Protein AF-A0A0H5RGF1-F1 (afdb_monomer)

Radius of gyration: 16.94 Å; Cα contacts (8 Å, |Δi|>4): 55; chains: 1; bounding box: 52×36×34 Å

pLDDT: mean 74.29, std 25.39, range [25.16, 97.62]

Mean predicted aligned error: 14.55 Å

Nearest PDB structures (foldseek):
  1t6n-assembly1_B  TM=9.335E-01  e=1.570E-07  Homo sapiens
  5gju-assembly1_A  TM=9.341E-01  e=2.847E-04  Escherichia coli K-12
  4ct5-assembly2_B  TM=8.869E-01  e=5.531E-04  Homo sapiens
  8fkw-assembly1_NI  TM=7.690E-01  e=2.547E-03  Homo sapiens
  8fkx-assembly1_NI  TM=7.832E-01  e=3.109E-03  Homo sapiens

Organism: NCBI:txid70186

InterPro domains:
  IPR011545 DEAD/DEAH-box helicase domain [PF00270] (66-101)
  IPR014014 RNA helicase, DEAD-box type, Q motif [PS51195] (41-69)
  IPR027417 P-loop containing nucleoside triphosphate hydrolase [G3DSA:3.40.50.300] (3-101)
  IPR027417 P-loop containing nucleoside triphosphate hydrolase [SSF52540] (33-101)

Secondary structure (DSSP, 8-state):
-PPPGGGS--------------------PPP--S---S----GGGGT--HHHHHHHHHTT--S--HHHHHHHHHHHTT--------TTS-HHHHHHHHHH-

Sequence (101 aa):
KNLNDEDLVEYEEEEVGETVKGAGAAAKELKKGSYSGIHASGFRDFLLKPELLRAVRDCGFEHPSEVQHECIPQAILGMDIVCQAKSGMGKTAVFVLAVLQ

Solvent-accessible surface area (backbone atoms only — not comparable to full-atom values): 7118 Å² total; per-residue (Å²): 132,85,82,64,78,83,78,61,79,83,77,79,84,77,84,84,77,90,84,88,86,82,88,80,94,74,94,71,95,70,83,81,71,90,80,85,77,90,73,98,61,46,68,77,73,61,72,57,51,71,70,54,58,48,49,41,49,77,73,67,57,80,65,62,41,74,61,32,61,65,44,37,62,46,34,61,70,72,47,93,80,87,89,80,74,66,88,90,56,48,66,67,55,37,55,52,49,37,75,74,97

Foldseek 3Di:
DDDDPVPDDDDDPDDDDDDDDDDDDDDDDDDDPPPPDDDPDAPVNLVADPVVVVVCVVVPPTGQAPLLVVQQNCLLVVHDDDRDDDPPNCVVVSVVSSVVD

Structure (mmCIF, N/CA/C/O backbone):
data_AF-A0A0H5RGF1-F1
#
_entry.id   AF-A0A0H5RGF1-F1
#
loop_
_atom_site.group_PDB
_atom_site.id
_atom_site.type_symbol
_atom_site.label_atom_id
_atom_site.label_alt_id
_atom_site.label_comp_id
_atom_site.label_asym_id
_atom_site.label_entity_id
_atom_site.label_seq_id
_atom_site.pdbx_PDB_ins_code
_atom_site.Cartn_x
_atom_site.Cartn_y
_atom_site.Cartn_z
_atom_site.occupancy
_atom_site.B_iso_or_equiv
_atom_site.auth_seq_id
_atom_site.auth_comp_id
_atom_site.auth_asym_id
_atom_site.auth_atom_id
_atom_site.pdbx_PDB_model_num
ATOM 1 N N . LYS A 1 1 ? 41.021 6.777 3.588 1.00 45.47 1 LYS A N 1
ATOM 2 C CA . LYS A 1 1 ? 40.441 5.434 3.356 1.00 45.47 1 LYS A CA 1
ATOM 3 C C . LYS A 1 1 ? 39.697 5.533 2.042 1.00 45.47 1 LYS A C 1
ATOM 5 O O . LYS A 1 1 ? 38.653 6.168 2.018 1.00 45.47 1 LYS A O 1
ATOM 10 N N . ASN A 1 2 ? 40.331 5.066 0.971 1.00 38.91 2 ASN A N 1
ATOM 11 C CA . ASN A 1 2 ? 39.742 5.052 -0.362 1.00 38.91 2 ASN A CA 1
ATOM 12 C C . ASN A 1 2 ? 38.557 4.089 -0.318 1.00 38.91 2 ASN A C 1
ATOM 14 O O . ASN A 1 2 ? 38.725 2.964 0.150 1.00 38.91 2 ASN A O 1
ATOM 18 N N . LEU A 1 3 ? 37.372 4.564 -0.693 1.00 46.88 3 LEU A N 1
ATOM 19 C CA . LEU A 1 3 ? 36.257 3.675 -0.981 1.00 46.88 3 LEU A CA 1
ATOM 20 C C . LEU A 1 3 ? 36.581 3.019 -2.323 1.00 46.88 3 LEU A C 1
ATOM 22 O O . LEU A 1 3 ? 36.837 3.729 -3.293 1.00 46.88 3 LEU A O 1
ATOM 26 N N . ASN A 1 4 ? 36.690 1.695 -2.328 1.00 46.12 4 ASN A N 1
ATOM 27 C CA . ASN A 1 4 ? 36.940 0.929 -3.538 1.00 46.12 4 ASN A CA 1
ATOM 28 C C . ASN A 1 4 ? 35.639 0.870 -4.345 1.00 46.12 4 ASN A C 1
ATOM 30 O O . ASN A 1 4 ? 34.580 0.603 -3.782 1.00 46.12 4 ASN A O 1
ATOM 34 N N . ASP A 1 5 ? 35.736 1.059 -5.659 1.00 57.59 5 ASP A N 1
ATOM 35 C CA . ASP A 1 5 ? 34.621 0.896 -6.602 1.00 57.59 5 ASP A CA 1
ATOM 36 C C . ASP A 1 5 ? 34.073 -0.552 -6.654 1.00 57.59 5 ASP A C 1
ATOM 38 O O . ASP A 1 5 ? 33.066 -0.804 -7.302 1.00 57.59 5 ASP A O 1
ATOM 42 N N . GLU A 1 6 ? 34.689 -1.502 -5.937 1.00 54.06 6 GLU A N 1
ATOM 43 C CA . GLU A 1 6 ? 34.255 -2.907 -5.842 1.00 54.06 6 GLU A CA 1
ATOM 44 C C . GLU A 1 6 ? 33.007 -3.134 -4.964 1.00 54.06 6 GLU A C 1
ATOM 46 O O . GLU A 1 6 ? 32.421 -4.212 -5.022 1.00 54.06 6 GLU A O 1
ATOM 51 N N . ASP A 1 7 ? 32.560 -2.139 -4.186 1.00 50.59 7 ASP A N 1
ATOM 52 C CA . ASP A 1 7 ? 31.288 -2.214 -3.439 1.00 50.59 7 ASP A CA 1
ATOM 53 C C . ASP A 1 7 ? 30.079 -1.728 -4.270 1.00 50.59 7 ASP A C 1
ATOM 55 O O . ASP A 1 7 ? 28.941 -1.682 -3.782 1.00 50.59 7 ASP A O 1
ATOM 59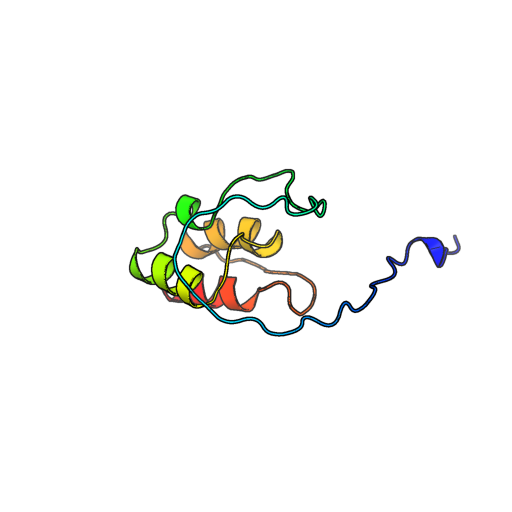 N N . LEU A 1 8 ? 30.297 -1.336 -5.531 1.00 54.62 8 LEU A N 1
ATOM 60 C CA . LEU A 1 8 ? 29.221 -0.969 -6.445 1.00 54.62 8 LEU A CA 1
ATOM 61 C C . LEU A 1 8 ? 28.569 -2.238 -6.992 1.00 54.62 8 LEU A C 1
ATOM 63 O O . LEU A 1 8 ? 29.120 -2.939 -7.832 1.00 54.62 8 LEU A O 1
ATOM 67 N N . VAL A 1 9 ? 27.357 -2.517 -6.517 1.00 56.50 9 VAL A N 1
ATOM 68 C CA . VAL A 1 9 ? 26.504 -3.564 -7.082 1.00 56.50 9 VAL A CA 1
ATOM 69 C C . VAL A 1 9 ? 26.209 -3.205 -8.543 1.00 56.50 9 VAL A C 1
ATOM 71 O O . VAL A 1 9 ? 25.466 -2.254 -8.797 1.00 56.50 9 VAL A O 1
ATOM 74 N N . GLU A 1 10 ? 26.805 -3.931 -9.490 1.00 43.91 10 GLU A N 1
ATOM 75 C CA . GLU A 1 10 ? 26.492 -3.826 -10.917 1.00 43.91 10 GLU A CA 1
ATOM 76 C C . GLU A 1 10 ? 25.036 -4.261 -11.130 1.00 43.91 10 GLU A C 1
ATOM 78 O O . GLU A 1 10 ? 24.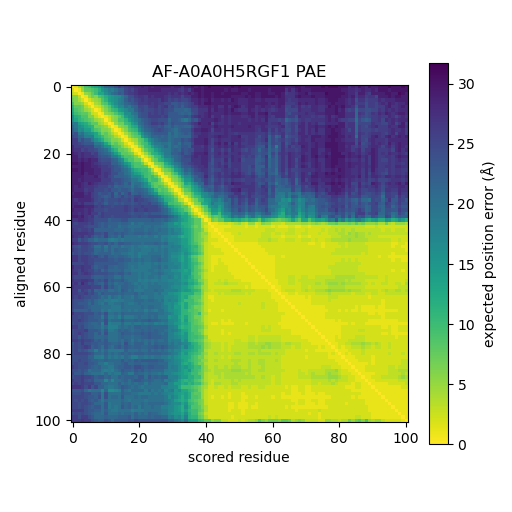674 -5.426 -10.974 1.00 43.91 10 GLU A O 1
ATOM 83 N N . TYR A 1 11 ? 24.169 -3.290 -11.415 1.00 49.25 11 TYR A N 1
ATOM 84 C CA . TYR A 1 11 ? 22.794 -3.545 -11.821 1.00 49.25 11 TYR A CA 1
ATOM 85 C C . TYR A 1 11 ? 22.801 -3.854 -13.321 1.00 49.25 11 TYR A C 1
ATOM 87 O O . TYR A 1 11 ? 22.877 -2.935 -14.133 1.00 49.25 11 TYR A O 1
ATOM 95 N N . GLU A 1 12 ? 22.730 -5.132 -13.692 1.00 54.81 12 GLU A N 1
ATOM 96 C CA . GLU A 1 12 ? 22.367 -5.515 -15.058 1.00 54.81 12 GLU A CA 1
ATOM 97 C C . GLU A 1 12 ? 20.888 -5.152 -15.286 1.00 54.81 12 GLU A C 1
ATOM 99 O O . GLU A 1 12 ? 19.995 -5.622 -14.576 1.00 54.81 12 GLU A O 1
ATOM 104 N N . GLU A 1 13 ? 20.622 -4.257 -16.241 1.00 52.56 13 GLU A N 1
ATOM 105 C CA . GLU A 1 13 ? 19.266 -3.949 -16.703 1.00 52.56 13 GLU A CA 1
ATOM 106 C C . GLU A 1 13 ? 18.725 -5.155 -17.487 1.00 52.56 13 GLU A C 1
ATOM 108 O O . GLU A 1 13 ? 18.987 -5.300 -18.679 1.00 52.56 13 GLU A O 1
ATOM 113 N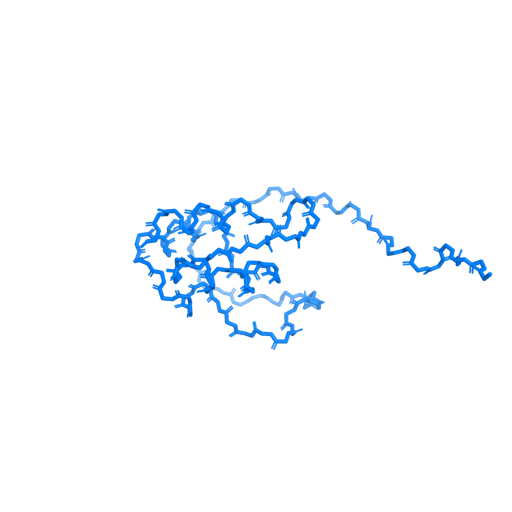 N . GLU A 1 14 ? 17.974 -6.047 -16.835 1.00 46.50 14 GLU A N 1
ATOM 114 C CA . GLU A 1 14 ? 17.218 -7.068 -17.567 1.00 46.50 14 GLU A CA 1
ATOM 115 C C . GLU A 1 14 ? 15.957 -6.442 -18.193 1.00 46.50 14 GLU A C 1
ATOM 117 O O . GLU A 1 14 ? 15.056 -5.970 -17.493 1.00 46.50 14 GLU A O 1
ATOM 122 N N . GLU A 1 15 ? 15.887 -6.439 -19.531 1.00 45.31 15 GLU A N 1
ATOM 123 C CA . GLU A 1 15 ? 14.685 -6.068 -20.286 1.00 45.31 15 GLU A CA 1
ATOM 124 C C . GLU A 1 15 ? 13.523 -7.021 -19.951 1.00 45.31 15 GLU A C 1
ATOM 126 O O . GLU A 1 15 ? 13.534 -8.204 -20.301 1.00 45.31 15 GLU A O 1
ATOM 131 N N . VAL A 1 16 ? 12.475 -6.502 -19.307 1.00 40.59 16 VAL A N 1
ATOM 132 C CA . VAL A 1 16 ? 11.262 -7.277 -19.012 1.00 40.59 16 VAL A CA 1
ATOM 133 C C . VAL A 1 16 ? 10.335 -7.266 -20.230 1.00 40.59 16 VAL A C 1
ATOM 135 O O . VAL A 1 16 ? 9.599 -6.308 -20.467 1.00 40.59 16 VAL A O 1
ATOM 138 N N . GLY A 1 17 ? 10.369 -8.353 -21.003 1.00 35.03 17 GLY A N 1
ATOM 139 C CA . GLY A 1 17 ? 9.436 -8.624 -22.099 1.00 35.03 17 GLY A CA 1
ATOM 140 C C . GLY A 1 17 ? 8.031 -9.026 -21.620 1.00 35.03 17 GLY A C 1
ATOM 141 O O . GLY A 1 17 ? 7.871 -9.783 -20.663 1.00 35.03 17 GLY A O 1
ATOM 142 N N . GLU A 1 18 ? 7.006 -8.526 -22.317 1.00 42.47 18 GLU A N 1
ATOM 143 C CA . GLU A 1 18 ? 5.578 -8.795 -22.091 1.00 42.47 18 GLU A CA 1
ATOM 144 C C . GLU A 1 18 ? 5.216 -10.289 -22.142 1.00 42.47 18 GLU A C 1
ATOM 146 O O . GLU A 1 18 ? 5.573 -10.978 -23.094 1.00 42.47 18 GLU A O 1
ATOM 151 N N . THR A 1 19 ? 4.351 -10.765 -21.233 1.00 30.02 19 THR A N 1
ATOM 152 C CA . THR A 1 19 ? 3.404 -11.850 -21.562 1.00 30.02 19 THR A CA 1
ATOM 153 C C . THR A 1 19 ? 2.079 -11.743 -20.799 1.00 30.02 19 THR A C 1
ATOM 155 O O . THR A 1 19 ? 2.020 -11.547 -19.590 1.00 30.02 19 THR A O 1
ATOM 158 N N . VAL A 1 20 ? 0.992 -11.913 -21.555 1.00 39.81 20 VAL A N 1
ATOM 159 C CA . VAL A 1 20 ? -0.412 -11.958 -21.126 1.00 39.81 20 VAL A CA 1
ATOM 160 C C . VAL A 1 20 ? -0.877 -13.421 -21.103 1.00 39.81 20 VAL A C 1
ATOM 162 O O . VAL A 1 20 ? -0.627 -14.117 -22.089 1.00 39.81 20 VAL A O 1
ATOM 165 N N . LYS A 1 21 ? -1.608 -13.862 -20.060 1.00 34.00 21 LYS A N 1
ATOM 166 C CA . LYS A 1 21 ? -2.828 -14.728 -20.089 1.00 34.00 21 LYS A CA 1
ATOM 167 C C . LYS A 1 21 ? -3.080 -15.450 -18.755 1.00 34.00 21 LYS A C 1
ATOM 169 O O . LYS A 1 21 ? -2.167 -15.961 -18.121 1.00 34.00 21 LYS A O 1
ATOM 174 N N . GLY A 1 22 ? -4.356 -15.502 -18.364 1.00 29.83 22 GLY A N 1
ATOM 175 C CA . GLY A 1 22 ? -4.826 -16.110 -17.120 1.00 29.83 22 GLY A CA 1
ATOM 176 C C . GLY A 1 22 ? -5.110 -17.619 -17.152 1.00 29.83 22 GLY A C 1
ATOM 177 O O . GLY A 1 22 ? -5.126 -18.248 -18.203 1.00 29.83 22 GLY A O 1
ATOM 178 N N . ALA A 1 23 ? -5.405 -18.103 -15.937 1.00 35.66 23 ALA A N 1
ATOM 179 C CA . ALA A 1 23 ? -6.071 -19.341 -15.508 1.00 35.66 23 ALA A CA 1
ATOM 180 C C . ALA A 1 23 ? -5.530 -20.705 -15.998 1.00 35.66 23 ALA A C 1
ATOM 182 O O . ALA A 1 23 ? -5.705 -21.089 -17.148 1.00 35.66 23 ALA A O 1
ATOM 183 N N . GLY A 1 24 ? -5.044 -21.516 -15.045 1.00 25.16 24 GLY A N 1
ATOM 184 C CA . GLY A 1 24 ? -4.905 -22.972 -15.189 1.00 25.16 24 GLY A CA 1
ATOM 185 C C . GLY A 1 24 ? -3.598 -23.525 -14.621 1.00 25.16 24 GLY A C 1
ATOM 186 O O . GLY A 1 24 ? -2.521 -23.188 -15.093 1.00 25.16 24 GLY A O 1
ATOM 187 N N . ALA A 1 25 ? -3.699 -24.381 -13.603 1.00 39.72 25 ALA A N 1
ATOM 188 C CA . ALA A 1 25 ? -2.574 -25.014 -12.924 1.00 39.72 25 ALA A CA 1
ATOM 189 C C . ALA A 1 25 ? -1.748 -25.936 -13.843 1.00 39.72 25 ALA A C 1
ATOM 191 O O . ALA A 1 25 ? -2.298 -26.848 -14.453 1.00 39.72 25 ALA A O 1
ATOM 192 N N . ALA A 1 26 ? -0.426 -25.754 -13.849 1.00 27.23 26 ALA A N 1
ATOM 193 C CA . ALA A 1 26 ? 0.571 -26.790 -14.119 1.00 27.23 26 ALA A CA 1
ATOM 194 C C . ALA A 1 26 ? 1.937 -26.287 -13.630 1.00 27.23 26 ALA A C 1
ATOM 196 O O . ALA A 1 26 ? 2.397 -25.221 -14.033 1.00 27.23 26 ALA A O 1
ATOM 197 N N . ALA A 1 27 ? 2.554 -27.043 -12.723 1.00 41.03 27 ALA A N 1
ATOM 198 C CA . ALA A 1 27 ? 3.861 -26.746 -12.159 1.00 41.03 27 ALA A CA 1
ATOM 199 C C . ALA A 1 27 ? 4.928 -26.630 -13.259 1.00 41.03 27 ALA A C 1
ATOM 201 O O . ALA A 1 27 ? 5.053 -27.517 -14.105 1.00 41.03 27 ALA A O 1
ATOM 202 N N . LYS A 1 28 ? 5.726 -25.560 -13.217 1.00 30.59 28 LYS A N 1
ATOM 203 C CA . LYS A 1 28 ? 6.980 -25.466 -13.965 1.00 30.59 28 LYS A CA 1
ATOM 204 C C . LYS A 1 28 ? 8.022 -24.764 -13.101 1.00 30.59 28 LYS A C 1
ATOM 206 O O . LYS A 1 28 ? 7.753 -23.696 -12.559 1.00 30.59 28 LYS A O 1
ATOM 211 N N . GLU A 1 29 ? 9.165 -25.426 -12.935 1.00 42.66 29 GLU A N 1
ATOM 212 C CA . GLU A 1 29 ? 10.326 -24.957 -12.177 1.00 42.66 29 GLU A CA 1
ATOM 213 C C . GLU A 1 29 ? 10.723 -23.540 -12.593 1.00 42.66 29 GLU A C 1
ATOM 215 O O . GLU A 1 29 ? 11.143 -23.305 -13.727 1.00 42.66 29 GLU A O 1
ATOM 220 N N . LEU A 1 30 ? 10.619 -22.607 -11.649 1.00 41.09 30 LEU A N 1
ATOM 221 C CA . LEU A 1 30 ? 11.169 -21.268 -11.768 1.00 41.09 30 LEU A CA 1
ATOM 222 C C . LEU A 1 30 ? 12.471 -21.239 -10.964 1.00 41.09 30 LEU A C 1
ATOM 224 O O . LEU A 1 30 ? 12.473 -21.499 -9.758 1.00 41.09 30 LEU A O 1
ATOM 228 N N . LYS A 1 31 ? 13.592 -20.974 -11.646 1.00 37.84 31 LYS A N 1
ATOM 229 C CA . LYS A 1 31 ? 14.902 -20.761 -11.022 1.00 37.84 31 LYS A CA 1
ATOM 230 C C . LYS A 1 31 ? 14.747 -19.713 -9.921 1.00 37.84 31 LYS A C 1
ATOM 232 O O . LYS A 1 31 ? 14.392 -18.571 -10.189 1.00 37.84 31 LYS A O 1
ATOM 237 N N . LYS A 1 32 ? 14.997 -20.143 -8.684 1.00 43.81 32 LYS A N 1
ATOM 238 C CA . LYS A 1 32 ? 14.899 -19.354 -7.458 1.00 43.81 32 LYS A CA 1
ATOM 239 C C . LYS A 1 32 ? 15.918 -18.212 -7.491 1.00 43.81 32 LYS A C 1
ATOM 241 O O . LYS A 1 32 ? 17.041 -18.366 -7.018 1.00 43.81 32 LYS A O 1
ATOM 246 N N . GLY A 1 33 ? 15.513 -17.079 -8.060 1.00 44.69 33 GLY A N 1
ATOM 247 C CA . GLY A 1 33 ? 16.145 -15.790 -7.816 1.00 44.69 33 GLY A CA 1
ATOM 248 C C . GLY A 1 33 ? 16.085 -15.514 -6.317 1.00 44.69 33 GLY A C 1
ATOM 249 O O . GLY A 1 33 ? 15.015 -15.495 -5.707 1.00 44.69 33 GLY A O 1
ATOM 250 N N . SER A 1 34 ? 17.254 -15.415 -5.698 1.00 47.53 34 SER A N 1
ATOM 251 C CA . SER A 1 34 ? 17.419 -15.261 -4.259 1.00 47.53 34 SER A CA 1
ATOM 252 C C . SER A 1 34 ? 17.073 -13.835 -3.821 1.00 47.53 34 SER A C 1
ATOM 254 O O . SER A 1 34 ? 17.963 -13.027 -3.598 1.00 47.53 34 SER A O 1
ATOM 256 N N . TYR A 1 35 ? 15.780 -13.539 -3.678 1.00 50.56 35 TYR A N 1
ATOM 257 C CA . TYR A 1 35 ? 15.284 -12.378 -2.916 1.00 50.56 35 TYR A CA 1
ATOM 258 C C . TYR A 1 35 ? 14.109 -12.742 -1.985 1.00 50.56 35 TYR A C 1
ATOM 260 O O . TYR A 1 35 ? 13.414 -11.878 -1.463 1.00 50.56 35 TYR A O 1
ATOM 268 N N . SER A 1 36 ? 13.875 -14.042 -1.767 1.00 56.03 36 SER A N 1
ATOM 269 C CA . SER A 1 36 ? 12.716 -14.583 -1.041 1.00 56.03 36 SER A CA 1
ATOM 270 C C . SER A 1 36 ? 13.064 -15.180 0.333 1.00 56.03 36 SER A C 1
ATOM 272 O O . SER A 1 36 ? 12.459 -16.164 0.761 1.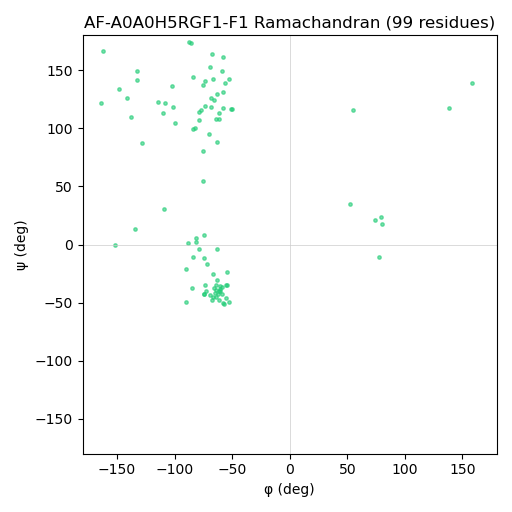00 56.03 36 SER A O 1
ATOM 274 N N . GLY A 1 37 ? 14.081 -14.661 1.011 1.00 45.56 37 GLY A N 1
ATOM 275 C CA . GLY A 1 37 ? 14.358 -14.987 2.410 1.00 45.56 37 GLY A CA 1
ATOM 276 C C . GLY A 1 37 ? 14.717 -13.679 3.084 1.00 45.56 37 GLY A C 1
ATOM 277 O O . GLY A 1 37 ? 15.734 -13.100 2.745 1.00 45.56 37 GLY A O 1
ATOM 278 N N . ILE A 1 38 ? 13.898 -13.113 3.966 1.00 48.62 38 ILE A N 1
ATOM 279 C CA . ILE A 1 38 ? 13.780 -13.609 5.345 1.00 48.62 38 ILE A CA 1
ATOM 280 C C . ILE A 1 38 ? 12.384 -13.333 5.968 1.00 48.62 38 ILE A C 1
ATOM 282 O O . ILE A 1 38 ? 12.111 -13.799 7.070 1.00 48.62 38 ILE A O 1
ATOM 286 N N . HIS A 1 39 ? 11.438 -12.689 5.269 1.00 48.31 39 HIS A N 1
ATOM 287 C CA . HIS A 1 39 ? 10.124 -12.333 5.839 1.00 48.31 39 HIS A CA 1
ATOM 288 C C . HIS A 1 39 ? 8.963 -12.806 4.954 1.00 48.31 39 HIS A C 1
ATOM 290 O O . HIS A 1 39 ? 8.480 -12.087 4.087 1.00 48.31 39 HI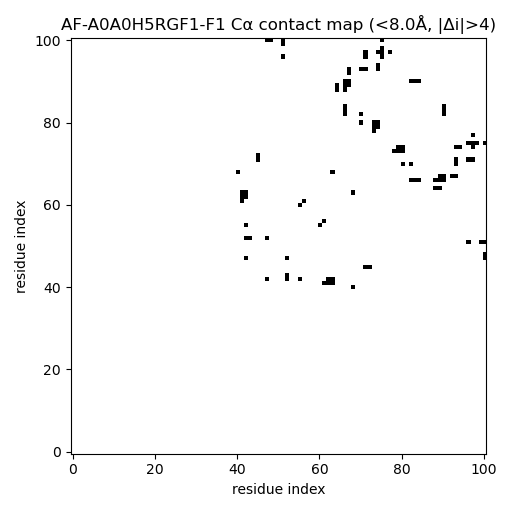S A O 1
ATOM 296 N N . ALA A 1 40 ? 8.522 -14.050 5.151 1.00 50.28 40 ALA A N 1
ATOM 297 C CA . ALA A 1 40 ? 7.412 -14.657 4.415 1.00 50.28 40 ALA A CA 1
ATOM 298 C C . ALA A 1 40 ? 6.036 -14.140 4.886 1.00 50.28 40 ALA A C 1
ATOM 300 O O . ALA A 1 40 ? 5.185 -14.943 5.263 1.00 50.28 40 ALA A O 1
ATOM 301 N N . SER A 1 41 ? 5.824 -12.818 4.888 1.00 71.38 41 SER A N 1
ATOM 302 C CA . SER A 1 41 ? 4.484 -12.240 5.006 1.00 71.38 41 SER A CA 1
ATOM 303 C C . SER A 1 41 ? 4.065 -11.630 3.667 1.00 71.38 41 SER A C 1
ATOM 305 O O . SER A 1 41 ? 4.779 -10.828 3.061 1.00 71.38 41 SER A O 1
ATOM 307 N N . GLY A 1 42 ? 2.952 -12.113 3.124 1.00 88.31 42 GLY A N 1
ATOM 308 C CA . GLY A 1 42 ? 2.365 -11.587 1.896 1.00 88.31 42 GLY A CA 1
ATOM 309 C C . GLY A 1 42 ? 1.427 -10.422 2.198 1.00 88.31 42 GLY A C 1
ATOM 310 O O . GLY A 1 42 ? 1.064 -10.178 3.343 1.00 88.31 42 GLY A O 1
ATOM 311 N N . PHE A 1 43 ? 0.910 -9.758 1.161 1.00 92.94 43 PHE A N 1
ATOM 312 C CA . PHE A 1 43 ? -0.077 -8.678 1.337 1.00 92.94 43 PHE A CA 1
ATOM 313 C C . PHE A 1 43 ? -1.322 -9.082 2.146 1.00 92.94 43 PHE A C 1
ATOM 315 O O . PHE A 1 43 ? -1.984 -8.235 2.738 1.00 92.94 43 PHE A O 1
ATOM 322 N N . ARG A 1 44 ? -1.641 -10.381 2.186 1.00 91.81 44 ARG A N 1
ATOM 323 C CA . ARG A 1 44 ? -2.744 -10.940 2.982 1.00 91.81 44 ARG A CA 1
ATOM 324 C C . ARG A 1 44 ? -2.528 -10.823 4.489 1.00 91.81 44 ARG A C 1
ATOM 326 O O . ARG A 1 44 ? -3.511 -10.775 5.222 1.00 91.81 44 ARG A O 1
ATOM 333 N N . ASP A 1 45 ? -1.280 -10.740 4.928 1.00 91.44 45 ASP A N 1
ATOM 334 C CA . ASP A 1 45 ? -0.921 -10.677 6.343 1.00 91.44 45 ASP A CA 1
ATOM 335 C C . ASP A 1 45 ? -0.994 -9.244 6.888 1.00 91.44 45 ASP A C 1
ATOM 337 O O . ASP A 1 45 ? -1.008 -9.033 8.097 1.00 91.44 45 ASP A O 1
ATOM 341 N N . PHE A 1 46 ? -1.137 -8.252 6.004 1.00 91.94 46 PHE A N 1
ATOM 342 C CA . PHE A 1 46 ? -1.307 -6.844 6.367 1.00 91.94 46 PHE A CA 1
ATOM 343 C C . PHE A 1 46 ? -2.746 -6.476 6.749 1.00 91.94 46 PHE A C 1
ATOM 345 O O . PHE A 1 46 ? -3.026 -5.303 6.957 1.00 91.94 46 PHE A O 1
ATOM 352 N N . LEU A 1 47 ? -3.674 -7.441 6.830 1.00 91.19 47 LEU A N 1
ATOM 353 C CA . LEU A 1 47 ? -5.075 -7.208 7.226 1.00 91.19 47 LEU A CA 1
ATOM 354 C C . LEU A 1 47 ? -5.769 -6.097 6.409 1.00 91.19 47 LEU A C 1
ATOM 356 O O . LEU A 1 47 ? -6.606 -5.345 6.914 1.00 91.19 47 LEU A O 1
ATOM 360 N N . LEU A 1 48 ? -5.417 -5.995 5.125 1.00 94.88 48 LEU A N 1
ATOM 361 C CA . LEU A 1 48 ? -5.991 -4.999 4.231 1.00 94.88 48 LEU A CA 1
ATOM 362 C C . LEU A 1 48 ? -7.465 -5.298 3.937 1.00 94.88 48 LEU A C 1
ATOM 364 O O . LEU A 1 48 ? -7.892 -6.459 3.926 1.00 94.88 48 LEU A O 1
ATOM 368 N N . LYS A 1 49 ? -8.238 -4.250 3.633 1.00 97.00 49 LYS A N 1
ATOM 369 C CA . LYS A 1 49 ? -9.618 -4.395 3.145 1.00 97.00 49 LYS A CA 1
ATOM 370 C C . LYS A 1 49 ? -9.667 -5.352 1.935 1.00 97.00 49 LYS A C 1
ATOM 372 O O . LYS A 1 49 ? -8.765 -5.308 1.089 1.00 97.00 49 LYS A O 1
ATOM 377 N N . PRO A 1 50 ? -10.701 -6.206 1.799 1.00 96.88 50 PRO A N 1
ATOM 378 C CA . PRO A 1 50 ? -10.794 -7.175 0.700 1.00 96.88 50 PRO A CA 1
ATOM 379 C C . PRO A 1 50 ? -10.676 -6.553 -0.698 1.00 96.88 50 PRO A C 1
ATOM 381 O O . PRO A 1 50 ? -10.090 -7.154 -1.601 1.00 96.88 50 PRO A O 1
ATOM 384 N N . GLU A 1 51 ? -11.196 -5.339 -0.878 1.00 97.62 51 GLU A N 1
ATOM 385 C CA . GLU A 1 51 ? -11.126 -4.567 -2.118 1.00 97.62 51 GLU A CA 1
ATOM 386 C C . GLU A 1 51 ? -9.680 -4.206 -2.474 1.00 97.62 51 GLU A C 1
ATOM 388 O O . GLU A 1 51 ? -9.293 -4.299 -3.639 1.00 97.62 51 GLU A O 1
ATOM 393 N N . LEU A 1 52 ? -8.862 -3.865 -1.473 1.00 97.06 52 LEU A N 1
ATOM 394 C CA . LEU A 1 52 ? -7.446 -3.552 -1.658 1.00 97.06 52 LEU A CA 1
ATOM 395 C C . LEU A 1 52 ? -6.630 -4.803 -1.956 1.00 97.06 52 LEU A C 1
ATOM 397 O O . LEU A 1 52 ? -5.796 -4.776 -2.853 1.00 97.06 52 LEU A O 1
ATOM 401 N N . LEU A 1 53 ? -6.911 -5.927 -1.294 1.00 96.31 53 LEU A N 1
ATOM 402 C CA . LEU A 1 53 ? -6.273 -7.206 -1.630 1.00 96.31 53 LEU A CA 1
ATOM 403 C C . LEU A 1 53 ? -6.569 -7.638 -3.072 1.00 96.31 53 LEU A C 1
ATOM 405 O O . LEU A 1 53 ? -5.704 -8.220 -3.732 1.00 96.31 53 LEU A O 1
ATOM 409 N N . ARG A 1 54 ? -7.781 -7.358 -3.571 1.00 96.56 54 ARG A N 1
ATOM 410 C CA . ARG A 1 54 ? -8.121 -7.581 -4.980 1.00 96.56 54 ARG A CA 1
ATOM 411 C C . ARG A 1 54 ? -7.341 -6.633 -5.885 1.00 96.56 54 ARG A C 1
ATOM 413 O O . ARG A 1 54 ? -6.712 -7.109 -6.818 1.00 96.56 54 ARG A O 1
ATOM 420 N N . ALA A 1 55 ? -7.314 -5.338 -5.570 1.00 96.69 55 ALA A N 1
ATOM 421 C CA . ALA A 1 55 ? -6.581 -4.343 -6.351 1.00 96.69 55 ALA A CA 1
ATOM 422 C C . ALA A 1 55 ? -5.075 -4.651 -6.435 1.00 96.69 55 ALA A C 1
ATOM 424 O O . ALA A 1 55 ? -4.502 -4.595 -7.515 1.00 96.69 55 ALA A O 1
ATOM 425 N N . VAL A 1 56 ? -4.447 -5.054 -5.327 1.00 95.00 56 VAL A N 1
ATOM 426 C CA . VAL A 1 56 ? -3.038 -5.487 -5.278 1.00 95.00 56 VAL A CA 1
ATOM 427 C C . VAL A 1 56 ? -2.788 -6.627 -6.270 1.00 95.00 56 VAL A C 1
ATOM 429 O O . VAL A 1 56 ? -1.838 -6.571 -7.049 1.00 95.00 56 VAL A O 1
ATOM 432 N N . ARG A 1 57 ? -3.677 -7.628 -6.299 1.00 94.00 57 ARG A N 1
ATOM 433 C CA . ARG A 1 57 ? -3.600 -8.735 -7.261 1.00 94.00 57 ARG A CA 1
ATOM 434 C C . ARG A 1 57 ? -3.830 -8.271 -8.698 1.00 94.00 57 ARG A C 1
ATOM 436 O O . ARG A 1 57 ? -3.090 -8.687 -9.581 1.00 94.00 57 ARG A O 1
ATOM 443 N N . ASP A 1 58 ? -4.842 -7.440 -8.930 1.00 96.19 58 ASP A N 1
ATOM 444 C CA . ASP A 1 58 ? -5.194 -6.926 -10.260 1.00 96.19 58 ASP A CA 1
ATOM 445 C C . ASP A 1 58 ? -4.052 -6.069 -10.844 1.00 96.19 58 ASP A C 1
ATOM 447 O O . ASP A 1 58 ? -3.826 -6.072 -12.051 1.00 96.19 58 ASP A O 1
ATOM 451 N N . CYS A 1 59 ? -3.283 -5.393 -9.984 1.00 93.06 59 CYS A N 1
ATOM 452 C CA . CYS A 1 59 ? -2.065 -4.664 -10.340 1.00 93.06 59 CYS A CA 1
ATOM 453 C C . CYS A 1 59 ? -0.824 -5.558 -10.530 1.00 93.06 59 CYS A C 1
ATOM 455 O O . CYS A 1 59 ? 0.230 -5.038 -10.887 1.00 93.06 59 CYS A O 1
ATOM 457 N N . GLY A 1 60 ? -0.919 -6.870 -10.293 1.00 92.25 60 GLY A N 1
ATOM 458 C CA . GLY A 1 60 ? 0.187 -7.814 -10.481 1.00 92.25 60 GLY A CA 1
ATOM 459 C C . GLY A 1 60 ? 1.209 -7.857 -9.340 1.00 92.25 60 GLY A C 1
ATOM 460 O O . GLY A 1 60 ? 2.314 -8.352 -9.540 1.00 92.25 60 GLY A O 1
ATOM 461 N N . PHE A 1 61 ? 0.879 -7.360 -8.143 1.00 92.50 61 PHE A N 1
ATOM 462 C CA . PHE A 1 61 ? 1.766 -7.484 -6.984 1.00 92.50 61 PHE A CA 1
ATOM 463 C C . PHE A 1 61 ? 1.662 -8.884 -6.363 1.00 92.50 61 PHE A C 1
ATOM 465 O O . PHE A 1 61 ? 0.631 -9.252 -5.796 1.00 92.50 61 PHE A O 1
ATOM 472 N N . GLU A 1 62 ? 2.748 -9.653 -6.433 1.00 88.75 62 GLU A N 1
ATOM 473 C CA . GLU A 1 62 ? 2.818 -11.000 -5.849 1.00 88.75 62 GLU A CA 1
ATOM 474 C C . GLU A 1 62 ? 3.321 -10.974 -4.400 1.00 88.75 62 GLU A C 1
ATOM 476 O O . GLU A 1 62 ? 2.687 -11.529 -3.498 1.00 88.75 62 GLU A O 1
ATOM 481 N N . HIS A 1 63 ? 4.433 -10.274 -4.166 1.00 91.38 63 HIS A N 1
ATOM 482 C CA . HIS A 1 63 ? 5.083 -10.149 -2.864 1.00 91.38 63 HIS A CA 1
ATOM 483 C C . HIS A 1 63 ? 5.420 -8.684 -2.568 1.00 91.38 63 HIS A C 1
ATOM 485 O O . HIS A 1 63 ? 5.797 -7.955 -3.490 1.00 91.38 63 HIS A O 1
ATOM 491 N N . PRO A 1 64 ? 5.277 -8.231 -1.310 1.00 94.44 64 PRO A N 1
ATOM 492 C CA . PRO A 1 64 ? 5.684 -6.886 -0.943 1.00 94.44 64 PRO A CA 1
ATOM 493 C C . PRO A 1 64 ? 7.205 -6.744 -1.048 1.00 94.44 64 PRO A C 1
ATOM 495 O O . PRO A 1 64 ? 7.950 -7.659 -0.696 1.00 94.44 64 PRO A O 1
ATOM 498 N N . SER A 1 65 ? 7.670 -5.582 -1.506 1.00 93.75 65 SER A N 1
ATOM 499 C CA . SER A 1 65 ? 9.086 -5.218 -1.398 1.00 93.75 65 SER A CA 1
ATOM 500 C C . SER A 1 65 ? 9.484 -5.004 0.067 1.00 93.75 65 SER A C 1
ATOM 502 O O . SER A 1 65 ? 8.627 -4.814 0.927 1.00 93.75 65 SER A O 1
ATOM 504 N N . GLU A 1 66 ? 10.784 -4.983 0.364 1.00 93.06 66 GLU A N 1
ATOM 505 C CA . GLU A 1 66 ? 11.301 -4.758 1.725 1.00 93.06 66 GLU A CA 1
ATOM 506 C C . GLU A 1 66 ? 10.723 -3.479 2.357 1.00 93.06 66 GLU A C 1
ATOM 508 O O . GLU A 1 66 ? 10.114 -3.523 3.424 1.00 93.06 66 GLU A O 1
ATOM 513 N N . VAL A 1 67 ? 10.773 -2.358 1.626 1.00 94.81 67 VAL A N 1
ATOM 514 C CA . VAL A 1 67 ? 10.212 -1.085 2.102 1.00 94.81 67 VAL A CA 1
ATOM 515 C C . VAL A 1 67 ? 8.693 -1.149 2.299 1.00 94.81 67 VAL A C 1
ATOM 517 O O . VAL A 1 67 ? 8.162 -0.532 3.218 1.00 94.81 67 VAL A O 1
ATOM 520 N N . GLN A 1 68 ? 7.970 -1.898 1.463 1.00 95.88 68 GLN A N 1
ATOM 521 C CA . GLN A 1 68 ? 6.528 -2.088 1.620 1.00 95.88 68 GLN A CA 1
ATOM 522 C C . GLN A 1 68 ? 6.208 -2.933 2.849 1.00 95.88 68 GLN A C 1
ATOM 524 O O . GLN A 1 68 ? 5.307 -2.586 3.605 1.00 95.88 68 GLN A O 1
ATOM 529 N N . HIS A 1 69 ? 6.955 -4.011 3.061 1.00 95.00 69 HIS A N 1
ATOM 530 C CA . HIS A 1 69 ? 6.776 -4.909 4.191 1.00 95.00 69 HIS A CA 1
ATOM 531 C C . HIS A 1 69 ? 6.994 -4.193 5.529 1.00 95.00 69 HIS A C 1
ATOM 533 O O . HIS A 1 69 ? 6.241 -4.414 6.474 1.00 95.00 69 HIS A O 1
ATOM 539 N N . GLU A 1 70 ? 7.988 -3.309 5.615 1.00 94.00 70 GLU A N 1
ATOM 540 C CA . GLU A 1 70 ? 8.229 -2.51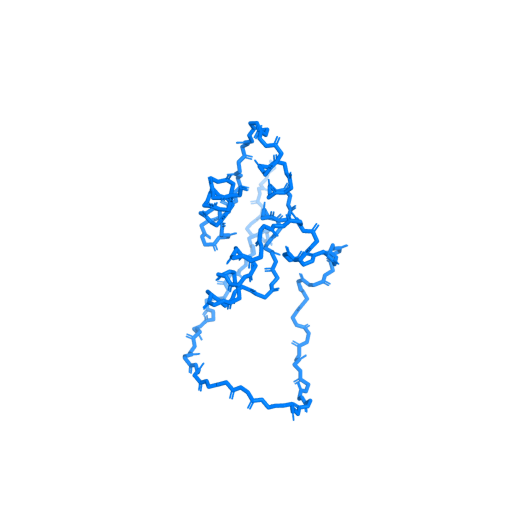3 6.822 1.00 94.00 70 GLU A CA 1
ATOM 541 C C . GLU A 1 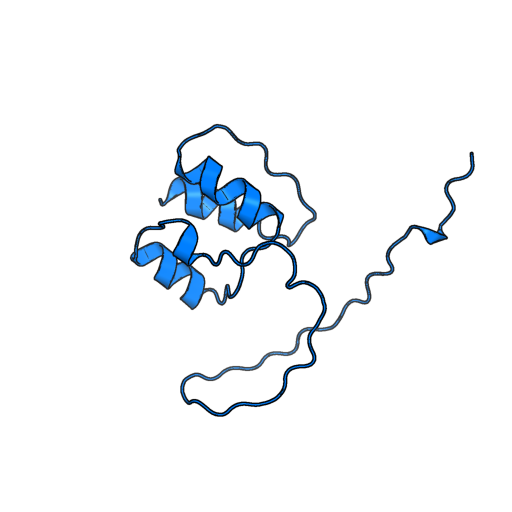70 ? 7.208 -1.384 6.999 1.00 94.00 70 GLU A C 1
ATOM 543 O O . GLU A 1 70 ? 6.712 -1.153 8.103 1.00 94.00 70 GLU A O 1
ATOM 548 N N . CYS A 1 71 ? 6.871 -0.677 5.916 1.00 96.25 71 CYS A N 1
ATOM 549 C CA . CYS A 1 71 ? 6.073 0.542 6.016 1.00 96.25 71 CYS A CA 1
ATOM 550 C C . CYS A 1 71 ? 4.564 0.289 6.055 1.00 96.25 71 CYS A C 1
ATOM 552 O O . CYS A 1 71 ? 3.867 1.006 6.769 1.00 96.25 71 CYS A O 1
ATOM 554 N N . ILE A 1 72 ? 4.033 -0.684 5.303 1.00 96.12 72 ILE A N 1
ATOM 555 C CA . ILE A 1 72 ? 2.578 -0.892 5.184 1.00 96.12 72 ILE A CA 1
ATOM 556 C C . ILE A 1 72 ? 1.933 -1.146 6.551 1.00 96.12 72 ILE A C 1
ATOM 558 O O . ILE A 1 72 ? 0.992 -0.418 6.858 1.00 96.12 72 ILE A O 1
ATOM 562 N N . PRO A 1 73 ? 2.421 -2.076 7.402 1.00 94.62 73 PRO A N 1
ATOM 563 C CA . PRO A 1 73 ? 1.795 -2.340 8.697 1.00 94.62 73 PRO A CA 1
ATOM 564 C C . PRO A 1 73 ? 1.740 -1.109 9.605 1.00 94.62 73 PRO A C 1
ATOM 566 O O . PRO A 1 73 ? 0.757 -0.916 10.307 1.00 94.62 73 PRO A O 1
ATOM 569 N N . GLN A 1 74 ? 2.769 -0.259 9.579 1.00 95.38 74 GLN A N 1
ATOM 570 C CA . GLN A 1 74 ? 2.797 0.971 10.376 1.00 95.38 74 GLN A CA 1
ATOM 571 C C . GLN A 1 74 ? 1.861 2.038 9.785 1.00 95.38 74 GLN A C 1
ATOM 573 O O . GLN A 1 74 ? 1.103 2.679 10.511 1.00 95.38 74 GLN A O 1
ATOM 578 N N . ALA A 1 75 ? 1.861 2.192 8.458 1.00 96.12 75 ALA A N 1
ATOM 579 C CA . ALA A 1 75 ? 1.065 3.201 7.767 1.00 96.12 75 ALA A CA 1
ATOM 580 C C . ALA A 1 75 ? -0.443 2.964 7.927 1.00 96.12 75 ALA A C 1
ATOM 582 O O . ALA A 1 75 ? -1.196 3.901 8.181 1.00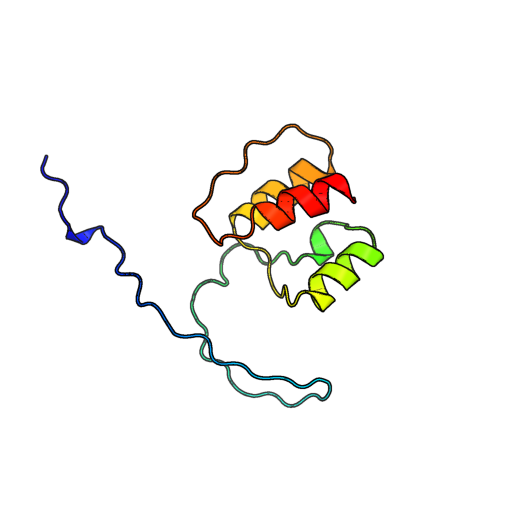 96.12 75 ALA A O 1
ATOM 583 N N . ILE A 1 76 ? -0.888 1.707 7.832 1.00 94.81 76 ILE A N 1
ATOM 584 C CA . ILE A 1 76 ? -2.307 1.355 7.984 1.00 94.81 76 ILE A CA 1
ATOM 585 C C . ILE A 1 76 ? -2.817 1.474 9.423 1.00 94.81 76 ILE A C 1
ATOM 587 O O . ILE A 1 76 ? -4.024 1.527 9.643 1.00 94.81 76 ILE A O 1
ATOM 591 N N . LEU A 1 77 ? -1.912 1.525 10.405 1.00 93.88 77 LEU A N 1
ATOM 592 C CA . LEU A 1 77 ? -2.240 1.829 11.799 1.00 93.88 77 LEU A CA 1
ATOM 593 C C . LEU A 1 77 ? -2.376 3.342 12.046 1.00 93.88 77 LEU A C 1
ATOM 595 O O . LEU A 1 77 ? -2.612 3.753 13.181 1.00 93.88 77 LEU A O 1
ATOM 599 N N . GLY A 1 78 ? -2.241 4.173 11.004 1.00 93.12 78 GLY A N 1
ATOM 600 C CA . GLY A 1 78 ? -2.348 5.629 11.093 1.00 93.12 78 GLY A CA 1
ATOM 601 C C . GLY A 1 78 ? -1.137 6.292 11.748 1.00 93.12 78 GLY A C 1
ATOM 602 O O . GLY A 1 78 ? -1.259 7.396 12.273 1.00 93.12 78 GLY A O 1
ATOM 603 N N . MET A 1 79 ? 0.014 5.615 11.766 1.00 95.44 79 MET A N 1
ATOM 604 C CA . MET A 1 79 ? 1.255 6.163 12.310 1.00 95.44 79 MET A CA 1
ATOM 605 C C . MET A 1 79 ? 1.972 7.021 11.267 1.00 95.44 79 MET A C 1
ATOM 607 O O . MET A 1 79 ? 2.015 6.676 10.084 1.00 95.44 79 MET A O 1
ATOM 611 N N . ASP A 1 80 ? 2.602 8.102 11.723 1.00 96.69 80 ASP A N 1
ATOM 612 C CA . ASP A 1 80 ? 3.490 8.896 10.880 1.00 96.69 80 ASP A CA 1
ATOM 613 C C . ASP A 1 80 ? 4.755 8.093 10.555 1.00 96.69 80 ASP A C 1
ATOM 615 O O . ASP A 1 80 ? 5.449 7.602 11.450 1.00 96.69 80 ASP A O 1
ATOM 619 N N . ILE A 1 81 ? 5.065 7.969 9.264 1.00 95.75 81 ILE A N 1
ATOM 620 C CA . ILE A 1 81 ? 6.196 7.177 8.778 1.00 95.75 81 ILE A CA 1
ATOM 621 C C . ILE A 1 81 ? 7.034 7.938 7.752 1.00 95.75 81 ILE A C 1
ATOM 623 O O . ILE A 1 81 ? 6.527 8.721 6.949 1.00 95.75 81 ILE A O 1
ATOM 627 N N . VAL A 1 82 ? 8.334 7.641 7.730 1.00 95.81 82 VAL A N 1
ATOM 628 C CA . VAL A 1 82 ? 9.250 8.068 6.666 1.00 95.81 82 VAL A CA 1
ATOM 629 C C . VAL A 1 82 ? 9.645 6.842 5.854 1.00 95.81 82 VAL A C 1
ATOM 631 O O . VAL A 1 82 ? 10.322 5.947 6.345 1.00 95.81 82 VAL A O 1
ATOM 634 N N . CYS A 1 83 ? 9.216 6.808 4.595 1.00 94.75 83 CYS A N 1
ATOM 635 C CA . CYS A 1 83 ? 9.449 5.694 3.681 1.00 94.75 83 CYS A CA 1
ATOM 636 C C . CYS A 1 83 ? 10.622 6.018 2.736 1.00 94.75 83 CYS A C 1
ATOM 638 O O . CYS A 1 83 ? 10.465 6.803 1.796 1.00 94.75 83 CYS A O 1
ATOM 640 N N . GLN A 1 84 ? 11.8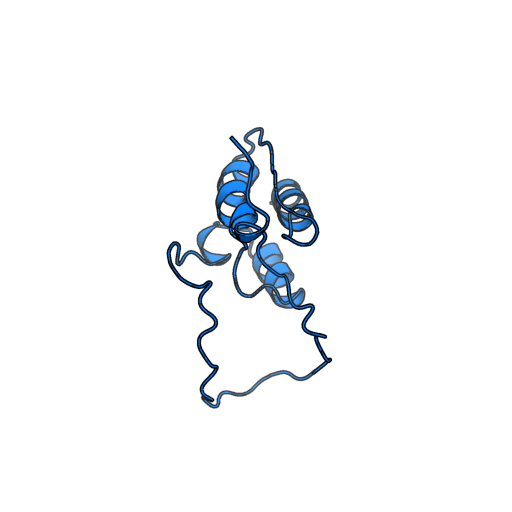00 5.424 2.964 1.00 95.88 84 GLN A N 1
ATOM 641 C CA . GLN A 1 84 ? 12.999 5.646 2.145 1.00 95.88 84 GLN A CA 1
ATOM 642 C C . GLN A 1 84 ? 13.413 4.368 1.407 1.00 95.88 84 GLN A C 1
ATOM 644 O O . GLN A 1 84 ? 13.691 3.343 2.010 1.00 95.88 84 GLN A O 1
ATOM 649 N N . ALA A 1 85 ? 13.495 4.448 0.079 1.00 95.00 85 ALA A N 1
ATOM 650 C CA . ALA A 1 85 ? 13.981 3.371 -0.784 1.00 95.00 85 ALA A CA 1
ATOM 651 C C . ALA A 1 85 ? 14.368 3.925 -2.161 1.00 95.00 85 ALA A C 1
ATOM 653 O O . ALA A 1 85 ? 13.962 5.039 -2.521 1.00 95.00 85 ALA A O 1
ATOM 654 N N . LYS A 1 86 ? 15.080 3.128 -2.969 1.00 94.56 86 LYS A N 1
ATOM 655 C CA . LYS A 1 86 ? 15.412 3.466 -4.366 1.00 94.56 86 LYS A CA 1
ATOM 656 C C . LYS A 1 86 ? 14.153 3.721 -5.215 1.00 94.56 86 LYS A C 1
ATOM 658 O O . LYS A 1 86 ? 13.028 3.378 -4.825 1.00 94.56 86 LYS A O 1
ATOM 663 N N . SER A 1 87 ? 14.318 4.388 -6.360 1.00 94.75 87 SER A N 1
ATOM 664 C CA . SER A 1 87 ? 13.226 4.535 -7.336 1.00 94.75 87 SER A CA 1
ATOM 665 C C . SER A 1 87 ? 12.734 3.156 -7.790 1.00 94.75 87 SER A C 1
ATOM 667 O O . SER A 1 87 ? 13.496 2.195 -7.758 1.00 94.75 87 SER A O 1
ATOM 669 N N . GLY A 1 88 ? 11.450 3.033 -8.126 1.00 93.00 88 GLY A N 1
ATOM 670 C CA . GLY A 1 88 ? 10.855 1.755 -8.542 1.00 93.00 88 GLY A CA 1
ATOM 671 C C . GLY A 1 88 ? 10.535 0.757 -7.417 1.00 93.00 88 GLY A C 1
ATOM 672 O O . GLY A 1 88 ? 9.774 -0.169 -7.649 1.00 93.00 88 GLY A O 1
ATOM 673 N N . MET A 1 89 ? 10.980 0.974 -6.171 1.00 93.81 89 MET A N 1
ATOM 674 C CA . MET A 1 89 ? 10.746 0.034 -5.049 1.00 93.81 89 MET A CA 1
ATOM 675 C C . MET A 1 89 ? 9.310 0.025 -4.482 1.00 93.81 89 MET A C 1
ATOM 677 O O . MET A 1 89 ? 9.051 -0.566 -3.434 1.00 93.81 89 MET A O 1
ATOM 681 N N . GLY A 1 90 ? 8.367 0.709 -5.137 1.00 93.88 90 GLY A N 1
ATOM 682 C CA . GLY A 1 90 ? 6.950 0.637 -4.775 1.00 93.88 90 GLY A CA 1
ATOM 683 C C . GLY A 1 90 ? 6.513 1.488 -3.574 1.00 93.88 90 GLY A C 1
ATOM 684 O O . GLY A 1 90 ? 5.470 1.203 -2.989 1.00 93.88 90 GLY A O 1
ATOM 685 N N . LYS A 1 91 ? 7.247 2.561 -3.236 1.00 97.00 91 LYS A N 1
ATOM 686 C CA . LYS A 1 91 ? 6.858 3.544 -2.196 1.00 97.00 91 LYS A CA 1
ATOM 687 C C . LYS A 1 91 ? 5.474 4.163 -2.439 1.00 97.00 91 LYS A C 1
ATOM 689 O O . LYS A 1 91 ? 4.725 4.397 -1.499 1.00 97.00 91 LYS A O 1
ATOM 694 N N . THR A 1 92 ? 5.105 4.380 -3.705 1.00 96.69 92 THR A N 1
ATOM 695 C CA . THR A 1 92 ? 3.773 4.880 -4.082 1.00 96.69 92 THR A CA 1
ATOM 696 C C . THR A 1 92 ? 2.662 3.937 -3.626 1.00 96.69 92 THR A C 1
ATOM 698 O O . THR A 1 92 ? 1.632 4.404 -3.154 1.00 96.69 92 THR A O 1
ATOM 701 N N . ALA A 1 93 ? 2.873 2.619 -3.707 1.00 95.75 93 ALA A N 1
ATOM 702 C CA . ALA A 1 93 ? 1.886 1.648 -3.245 1.00 95.75 93 ALA A CA 1
ATOM 703 C C . ALA A 1 93 ? 1.696 1.718 -1.723 1.00 95.75 93 ALA A C 1
ATOM 705 O O . ALA A 1 93 ? 0.563 1.638 -1.268 1.00 95.75 93 ALA A O 1
ATOM 706 N N . VAL A 1 94 ? 2.767 1.948 -0.948 1.00 96.69 94 VAL A N 1
ATOM 707 C CA . VAL A 1 94 ? 2.671 2.173 0.508 1.00 96.69 94 VAL A CA 1
ATOM 708 C C . VAL A 1 94 ? 1.745 3.348 0.804 1.00 96.69 94 VAL A C 1
ATOM 710 O O . VAL A 1 94 ? 0.804 3.207 1.577 1.00 96.69 94 VAL A O 1
ATOM 713 N N . PHE A 1 95 ? 1.980 4.487 0.147 1.00 96.12 95 PHE A N 1
ATOM 714 C CA . PHE A 1 95 ? 1.168 5.687 0.338 1.00 96.12 95 PHE A CA 1
ATOM 715 C C . PHE A 1 95 ? -0.299 5.460 -0.052 1.00 96.12 95 PHE A C 1
ATOM 717 O O . PHE A 1 95 ? -1.202 5.781 0.713 1.00 96.12 95 PHE A O 1
ATOM 724 N N . VAL A 1 96 ? -0.547 4.868 -1.223 1.00 97.19 96 VAL A N 1
ATOM 725 C CA . VAL A 1 96 ? -1.909 4.615 -1.715 1.00 97.19 96 VAL A CA 1
ATOM 726 C C . VAL A 1 96 ? -2.658 3.639 -0.809 1.00 97.19 96 VAL A C 1
ATOM 728 O O . VAL A 1 96 ? -3.806 3.900 -0.460 1.00 97.19 96 VAL A O 1
ATOM 731 N N . LEU A 1 97 ? -2.020 2.540 -0.399 1.00 96.19 97 LEU A N 1
ATOM 732 C CA . LEU A 1 97 ? -2.634 1.575 0.511 1.00 96.19 97 LEU A CA 1
ATOM 733 C C . LEU A 1 97 ? -2.944 2.216 1.864 1.00 96.19 97 LEU A C 1
ATOM 735 O O . LEU A 1 97 ? -4.045 2.024 2.356 1.00 96.19 97 LEU A O 1
ATOM 739 N N . ALA A 1 98 ? -2.040 3.025 2.419 1.00 95.56 98 ALA A N 1
ATOM 740 C CA . ALA A 1 98 ? -2.275 3.725 3.681 1.00 95.56 98 ALA A CA 1
ATOM 741 C C . ALA A 1 98 ? -3.479 4.680 3.625 1.00 95.56 98 ALA A C 1
ATOM 743 O O . ALA A 1 98 ? -4.249 4.748 4.575 1.00 95.56 98 ALA A O 1
ATOM 744 N N . VAL A 1 99 ? -3.661 5.398 2.511 1.00 96.00 99 VAL A N 1
ATOM 745 C CA . VAL A 1 99 ? -4.767 6.358 2.337 1.00 96.00 99 VAL A CA 1
ATOM 746 C C . VAL A 1 99 ? -6.116 5.665 2.122 1.00 96.00 99 VAL A C 1
ATOM 748 O O . VAL A 1 99 ? -7.148 6.196 2.527 1.00 96.00 99 VAL A O 1
ATOM 751 N N . LEU A 1 100 ? -6.133 4.520 1.435 1.00 95.75 100 LEU A N 1
ATOM 752 C CA . LEU A 1 100 ? -7.373 3.814 1.089 1.00 95.75 100 LEU A CA 1
ATOM 753 C C . LEU A 1 100 ? -7.823 2.798 2.150 1.00 95.75 100 LEU A C 1
ATOM 755 O O . LEU A 1 100 ? -8.994 2.386 2.154 1.00 95.75 100 LEU A O 1
ATOM 759 N N . GLN A 1 101 ? -6.890 2.349 2.990 1.00 93.12 101 GLN A N 1
ATOM 760 C CA . GLN A 1 101 ? -7.142 1.393 4.064 1.00 93.12 101 GLN A CA 1
ATOM 761 C C . GLN A 1 101 ? -8.095 1.947 5.120 1.00 93.12 101 GLN A C 1
ATOM 763 O O . GLN A 1 101 ? -8.848 1.110 5.666 1.00 93.12 101 GLN A O 1
#